Protein AF-A0A836RN38-F1 (afdb_monomer_lite)

pLDDT: mean 86.16, std 10.11, range [50.53, 97.38]

Secondary structure (DSSP, 8-state):
--GGGGGTPPPPPPB--GGGT-SSPPTTPPP--BS-----GGG-S-EEETTEEE-GGGHHHHHHHHH---HHHHHHHHHHHHHH-

Structure (mmCIF, N/CA/C/O backbone):
data_AF-A0A836RN38-F1
#
_entry.id   AF-A0A836RN38-F1
#
loop_
_atom_site.group_PDB
_atom_site.id
_atom_site.type_symbol
_atom_site.label_atom_id
_atom_site.label_alt_id
_atom_site.label_comp_id
_atom_site.label_asym_id
_atom_site.label_entity_id
_atom_site.label_seq_id
_atom_site.pdbx_PDB_ins_code
_atom_site.Cartn_x
_atom_site.Cartn_y
_atom_site.Cartn_z
_atom_site.occupancy
_atom_site.B_iso_or_equiv
_atom_site.auth_seq_id
_atom_site.auth_comp_id
_atom_site.auth_asym_id
_atom_site.auth_atom_id
_atom_site.pdbx_PDB_model_num
ATOM 1 N N . PHE A 1 1 ? 11.230 1.966 -4.478 1.00 84.06 1 PHE A N 1
ATOM 2 C CA . PHE A 1 1 ? 10.963 0.515 -4.416 1.00 84.06 1 PHE A CA 1
ATOM 3 C C . PHE A 1 1 ? 11.564 -0.052 -3.131 1.00 84.06 1 PHE A C 1
ATOM 5 O O . PHE A 1 1 ? 12.633 0.414 -2.757 1.00 84.06 1 PHE A O 1
ATOM 12 N N . SER A 1 2 ? 10.918 -1.025 -2.475 1.00 84.31 2 SER A N 1
ATOM 13 C CA . SER A 1 2 ? 11.466 -1.697 -1.280 1.00 84.31 2 SER A CA 1
ATOM 14 C C . SER A 1 2 ? 12.261 -2.950 -1.681 1.00 84.31 2 SER A C 1
ATOM 16 O O . SER A 1 2 ? 11.711 -3.777 -2.406 1.00 84.31 2 SER A O 1
ATOM 18 N N . PRO A 1 3 ? 13.524 -3.123 -1.250 1.00 80.75 3 PRO A N 1
ATOM 19 C CA . PRO A 1 3 ? 14.313 -4.314 -1.580 1.00 80.75 3 PRO A CA 1
ATOM 20 C C . PRO A 1 3 ? 13.782 -5.585 -0.897 1.00 80.75 3 PRO A C 1
ATOM 22 O O . PRO A 1 3 ? 13.960 -6.685 -1.416 1.00 80.75 3 PRO A O 1
ATOM 25 N N . TYR A 1 4 ? 13.080 -5.446 0.229 1.00 82.50 4 TYR A N 1
ATOM 26 C CA . TYR A 1 4 ? 12.574 -6.561 1.037 1.00 82.50 4 TYR A CA 1
ATOM 27 C C . TYR A 1 4 ? 11.464 -7.356 0.341 1.00 82.50 4 TYR A C 1
ATOM 29 O O . TYR A 1 4 ? 11.321 -8.562 0.549 1.00 82.50 4 TYR A O 1
ATOM 37 N N . THR A 1 5 ? 10.704 -6.711 -0.544 1.00 82.69 5 THR A N 1
ATOM 38 C CA . THR A 1 5 ? 9.614 -7.379 -1.268 1.00 82.69 5 THR A CA 1
ATOM 39 C C . THR A 1 5 ? 10.133 -8.387 -2.293 1.00 82.69 5 THR A C 1
ATOM 41 O O . THR A 1 5 ? 9.448 -9.361 -2.596 1.00 82.69 5 THR A O 1
ATOM 44 N N . VAL A 1 6 ? 11.370 -8.219 -2.777 1.00 79.31 6 VAL A N 1
ATOM 45 C CA . VAL A 1 6 ? 12.022 -9.149 -3.713 1.00 79.31 6 VAL A CA 1
ATOM 46 C C . VAL A 1 6 ? 12.266 -10.520 -3.085 1.00 79.31 6 VAL A C 1
ATOM 48 O O . VAL A 1 6 ? 12.191 -11.535 -3.773 1.00 79.31 6 VAL A O 1
ATOM 51 N N . VAL A 1 7 ? 12.527 -10.560 -1.777 1.00 78.94 7 VAL A N 1
ATOM 52 C CA . VAL A 1 7 ? 12.725 -11.804 -1.016 1.00 78.94 7 VAL A CA 1
ATOM 53 C C . VAL A 1 7 ? 11.420 -12.329 -0.404 1.00 78.94 7 VAL A C 1
ATOM 55 O O . VAL A 1 7 ? 11.444 -13.203 0.457 1.00 78.94 7 VAL A O 1
ATOM 58 N N . GLY A 1 8 ? 10.271 -11.810 -0.856 1.00 75.12 8 GLY A N 1
ATOM 59 C CA . GLY A 1 8 ? 8.945 -12.272 -0.449 1.00 75.12 8 GLY A CA 1
ATOM 60 C C . GLY A 1 8 ? 8.489 -11.772 0.921 1.00 75.12 8 GLY A C 1
ATOM 61 O O . GLY A 1 8 ? 7.520 -12.306 1.458 1.00 75.12 8 GLY A O 1
ATOM 62 N N . GLN A 1 9 ? 9.154 -10.767 1.502 1.00 79.56 9 GLN A N 1
ATOM 63 C CA . GLN A 1 9 ? 8.683 -10.194 2.757 1.00 79.56 9 GLN A CA 1
ATOM 64 C C . GLN A 1 9 ? 7.469 -9.284 2.520 1.00 79.56 9 GLN A C 1
ATOM 66 O O . GLN A 1 9 ? 7.533 -8.395 1.663 1.00 79.56 9 GLN A O 1
ATOM 71 N N . PRO A 1 10 ? 6.378 -9.467 3.284 1.00 82.06 10 PRO A N 1
ATOM 72 C CA . PRO A 1 10 ? 5.230 -8.580 3.210 1.00 82.06 10 PRO A CA 1
ATOM 73 C C . PRO A 1 10 ? 5.570 -7.194 3.774 1.00 82.06 10 PRO A C 1
ATOM 75 O O . PRO A 1 10 ? 6.445 -7.039 4.634 1.00 82.06 10 PRO A O 1
ATOM 78 N N . VAL A 1 11 ? 4.855 -6.188 3.273 1.00 87.31 11 VAL A N 1
ATOM 79 C CA . VAL A 1 11 ? 4.839 -4.834 3.835 1.00 87.31 11 VAL A CA 1
ATOM 80 C C . VAL A 1 11 ? 3.711 -4.786 4.859 1.00 87.31 11 VAL A C 1
ATOM 82 O O . VAL A 1 11 ? 2.578 -5.142 4.536 1.00 87.31 11 VAL A O 1
ATOM 85 N N . GLU A 1 12 ? 4.022 -4.390 6.090 1.00 90.62 12 GLU A N 1
ATOM 86 C CA . GLU A 1 12 ? 3.003 -4.203 7.120 1.00 90.62 12 GLU A CA 1
ATOM 87 C C . GLU A 1 12 ? 2.194 -2.938 6.828 1.00 90.62 12 GLU A C 1
ATOM 89 O O . GLU A 1 12 ? 2.749 -1.899 6.470 1.00 90.62 12 GLU A O 1
ATOM 94 N N . ILE A 1 13 ? 0.870 -3.041 6.954 1.00 93.50 13 ILE A N 1
ATOM 95 C CA . ILE A 1 13 ? -0.027 -1.897 6.796 1.00 93.50 13 ILE A CA 1
ATOM 96 C C . ILE A 1 13 ? -0.152 -1.216 8.155 1.00 93.50 13 ILE A C 1
ATOM 98 O O . ILE A 1 13 ? -0.656 -1.813 9.105 1.00 93.50 13 ILE A O 1
ATOM 102 N N . GLU A 1 14 ? 0.293 0.034 8.224 1.00 95.44 14 GLU A N 1
ATOM 103 C CA . GLU A 1 14 ? 0.154 0.891 9.399 1.00 95.44 14 GLU A CA 1
ATOM 104 C C . GLU A 1 14 ? -1.327 1.069 9.777 1.00 95.44 14 GLU A C 1
ATOM 106 O O . GLU A 1 14 ? -2.155 1.407 8.931 1.00 95.44 14 GLU A O 1
ATOM 111 N N . GLU A 1 15 ? -1.658 0.868 11.054 1.00 97.38 15 GLU A N 1
ATOM 112 C CA . GLU A 1 15 ? -2.953 1.236 11.637 1.00 97.38 15 GLU A CA 1
ATOM 113 C C . GLU A 1 15 ? -2.789 2.562 12.385 1.00 97.38 15 GLU A C 1
ATOM 115 O O . GLU A 1 15 ? -2.059 2.648 13.375 1.00 97.38 15 GLU A O 1
ATOM 120 N N . ARG A 1 16 ? -3.471 3.598 11.903 1.00 97.12 16 ARG A N 1
ATOM 121 C CA . ARG A 1 16 ? -3.446 4.948 12.471 1.00 97.12 16 ARG A CA 1
ATOM 122 C C . ARG A 1 16 ? -4.434 5.099 13.632 1.00 97.12 16 ARG A C 1
ATOM 124 O O . ARG A 1 16 ? -5.288 4.229 13.831 1.00 97.12 16 ARG A O 1
ATOM 131 N N . PRO A 1 17 ? -4.353 6.199 14.407 1.00 96.81 17 PRO A N 1
ATOM 132 C CA . PRO A 1 17 ? -5.278 6.439 15.508 1.00 96.81 17 PRO A CA 1
ATOM 133 C C . PRO A 1 17 ? -6.746 6.378 15.039 1.00 96.81 17 PRO A C 1
ATOM 135 O O . PRO A 1 17 ? -7.094 7.005 14.031 1.00 96.81 17 PRO A O 1
ATOM 138 N N . PRO A 1 18 ? -7.623 5.609 15.713 1.00 96.19 18 PRO A N 1
ATOM 139 C CA . PRO A 1 18 ? -9.031 5.479 15.330 1.00 96.19 18 PRO A CA 1
ATOM 140 C C . PRO A 1 18 ? -9.815 6.793 15.452 1.00 96.19 18 PRO A C 1
ATOM 142 O O . PRO A 1 18 ? -10.842 6.956 14.791 1.00 96.19 18 PRO A O 1
ATOM 145 N N . GLU A 1 19 ? -9.327 7.743 16.249 1.00 95.56 19 GLU A N 1
ATOM 146 C CA . GLU A 1 19 ? -9.931 9.060 16.453 1.00 95.56 19 GLU A CA 1
ATOM 147 C C . GLU A 1 19 ? -9.906 9.918 15.178 1.00 95.56 19 GLU A C 1
ATOM 149 O O . GLU A 1 19 ? -10.760 10.787 15.018 1.00 95.56 19 GLU A O 1
ATOM 154 N N . GLU A 1 20 ? -8.991 9.640 14.237 1.00 96.25 20 GLU A N 1
ATOM 155 C CA 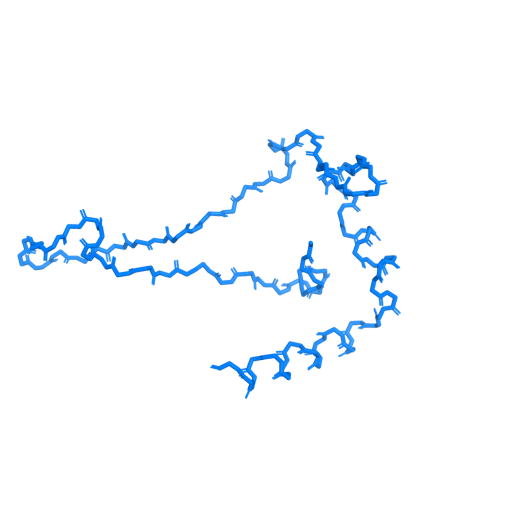. GLU A 1 20 ? -8.994 10.264 12.902 1.00 96.25 20 GLU A CA 1
ATOM 156 C C . GLU A 1 20 ? -10.233 9.871 12.081 1.00 96.25 20 GLU A C 1
ATOM 158 O O . GLU A 1 20 ? -10.658 10.621 11.202 1.00 96.25 20 GLU A O 1
ATOM 163 N N . VAL A 1 21 ? -10.818 8.701 12.368 1.00 97.00 21 VAL A N 1
ATOM 164 C CA . VAL A 1 21 ? -12.060 8.225 11.746 1.00 97.00 21 VAL A CA 1
ATOM 165 C C . VAL A 1 21 ? -13.267 8.703 12.550 1.00 97.00 21 VAL A C 1
ATOM 167 O O . VAL A 1 21 ? -14.218 9.238 11.978 1.00 97.00 21 VAL A O 1
ATOM 170 N N . LEU A 1 22 ? -13.255 8.481 13.870 1.00 96.69 22 LEU A N 1
ATOM 171 C CA . LEU A 1 22 ? -14.332 8.881 14.774 1.00 96.69 22 LEU A CA 1
ATOM 172 C C . LEU A 1 22 ? -13.829 8.989 16.221 1.00 96.69 22 LEU A C 1
ATOM 174 O O . LEU A 1 22 ? -13.503 7.985 16.846 1.00 96.69 22 LEU A O 1
ATOM 178 N N . GLU A 1 23 ? -13.851 10.201 16.776 1.00 95.25 23 GLU A N 1
ATOM 179 C CA . GLU A 1 23 ? -13.331 10.511 18.119 1.00 95.25 23 GLU A CA 1
ATOM 180 C C . GLU A 1 23 ? -14.087 9.811 19.266 1.00 95.25 23 GLU A C 1
ATOM 182 O O . GLU A 1 23 ? -13.486 9.407 20.254 1.00 95.25 23 GLU A O 1
ATOM 187 N N . ASN A 1 24 ? -15.408 9.635 19.147 1.00 93.56 24 ASN A N 1
ATOM 188 C CA . ASN A 1 24 ? -16.252 9.078 20.212 1.00 93.56 24 ASN A CA 1
ATOM 189 C C . ASN A 1 24 ? -17.127 7.924 19.685 1.00 93.56 24 ASN A C 1
ATOM 191 O O . ASN A 1 24 ? -18.322 8.125 19.433 1.00 93.56 24 ASN A O 1
ATOM 195 N N . PRO A 1 25 ? -16.565 6.718 19.473 1.00 93.00 25 PRO A N 1
ATOM 196 C CA . PRO A 1 25 ? -17.338 5.581 18.993 1.00 93.00 25 PRO A CA 1
ATOM 197 C C . PRO A 1 25 ? -18.378 5.109 20.020 1.00 93.00 25 PRO A C 1
ATOM 199 O O . PRO A 1 25 ? -18.118 5.126 21.226 1.00 93.00 25 PRO A O 1
ATOM 202 N N . PRO A 1 26 ? -19.542 4.608 19.563 1.00 94.12 26 PRO A N 1
ATOM 203 C CA . PRO A 1 26 ? -20.465 3.880 20.423 1.00 94.12 26 PRO A CA 1
ATOM 204 C C . PRO A 1 26 ? -19.771 2.724 21.168 1.00 94.12 26 PRO A C 1
ATOM 206 O O . PRO A 1 26 ? -18.890 2.067 20.598 1.00 94.12 26 PRO A O 1
ATOM 209 N N . PRO A 1 27 ? -20.184 2.413 22.412 1.00 94.31 27 PRO A N 1
ATOM 210 C CA . PRO A 1 27 ? -19.618 1.302 23.169 1.00 94.31 27 PRO A CA 1
ATOM 211 C C . PRO A 1 27 ? -19.687 -0.022 22.398 1.00 94.31 27 PRO A C 1
ATOM 213 O O . PRO A 1 27 ? -20.716 -0.364 21.819 1.00 94.31 27 PRO A O 1
ATOM 216 N N . GLY A 1 28 ? -18.593 -0.786 22.424 1.00 94.62 28 GLY A N 1
ATOM 217 C CA . GLY A 1 28 ? -18.507 -2.102 21.782 1.00 94.62 28 GLY A CA 1
ATOM 218 C C . GLY A 1 28 ? -18.098 -2.089 20.305 1.00 94.62 28 GLY A C 1
ATOM 219 O O . GLY A 1 28 ? -17.995 -3.161 19.711 1.00 94.62 28 GLY A O 1
ATOM 220 N N . ILE A 1 29 ? -17.826 -0.922 19.710 1.00 94.75 29 ILE A N 1
ATOM 221 C CA . ILE A 1 29 ? -17.320 -0.818 18.335 1.00 94.75 29 ILE A CA 1
ATOM 222 C C . ILE A 1 29 ? -15.791 -0.727 18.334 1.00 94.75 29 ILE A C 1
ATOM 224 O O . ILE A 1 29 ? -15.207 0.113 19.014 1.00 94.75 29 ILE A O 1
ATOM 228 N N . LYS A 1 30 ? -15.141 -1.572 17.524 1.00 94.00 30 LYS A N 1
ATOM 229 C CA . LYS A 1 30 ? -13.711 -1.464 17.210 1.00 94.00 30 LYS A CA 1
ATOM 230 C C . LYS A 1 30 ? -13.545 -0.777 15.857 1.00 94.00 30 LYS A C 1
ATOM 232 O O . LYS A 1 30 ? -13.999 -1.304 14.844 1.00 94.00 30 LYS A O 1
ATOM 237 N N . ILE A 1 31 ? -12.874 0.367 15.848 1.00 96.00 31 ILE A N 1
ATOM 238 C CA . ILE A 1 31 ? -12.512 1.085 14.624 1.00 96.00 31 ILE A CA 1
ATOM 239 C C . ILE A 1 31 ? -11.172 0.546 14.116 1.00 96.00 31 ILE A C 1
ATOM 241 O O . ILE A 1 31 ? -10.257 0.306 14.903 1.00 96.00 31 ILE A O 1
ATOM 245 N N . ARG A 1 32 ? -11.076 0.341 12.801 1.00 96.69 32 ARG A N 1
ATOM 246 C CA . ARG A 1 32 ? -9.809 0.151 12.087 1.00 96.69 32 ARG A CA 1
ATOM 247 C C . ARG A 1 32 ? -9.525 1.396 11.262 1.00 96.69 32 ARG A C 1
ATOM 249 O O . ARG A 1 32 ? -10.466 1.969 10.713 1.00 96.69 32 ARG A O 1
ATOM 256 N N . ASN A 1 33 ? -8.260 1.767 11.157 1.00 97.38 33 ASN A N 1
ATOM 257 C CA . ASN A 1 33 ? -7.816 2.899 10.355 1.00 97.38 33 ASN A CA 1
ATOM 258 C C . ASN A 1 33 ? -6.511 2.530 9.625 1.00 97.38 33 ASN A C 1
ATOM 260 O O . ASN A 1 33 ? -5.447 3.054 9.959 1.00 97.38 33 ASN A O 1
ATOM 264 N N . PRO A 1 34 ? -6.556 1.583 8.666 1.00 97.25 34 PRO A N 1
ATOM 265 C CA . PRO A 1 34 ? -5.382 1.242 7.878 1.00 97.25 34 PRO A CA 1
ATOM 266 C C . PRO A 1 34 ? -4.987 2.437 7.003 1.00 97.25 34 PRO A C 1
ATOM 268 O O . PRO A 1 34 ? -5.794 2.929 6.216 1.00 97.25 34 PRO A O 1
ATOM 271 N N . ALA A 1 35 ? -3.742 2.891 7.119 1.00 97.25 35 ALA A N 1
ATOM 272 C CA . ALA A 1 35 ? -3.241 4.058 6.395 1.00 97.25 35 ALA A CA 1
ATOM 273 C C . ALA A 1 35 ? -2.982 3.792 4.903 1.00 97.25 35 ALA A C 1
ATOM 275 O O . ALA A 1 35 ? -2.926 4.725 4.103 1.00 97.25 35 ALA A O 1
ATOM 276 N N . PHE A 1 36 ? -2.797 2.521 4.537 1.00 95.88 36 PHE A N 1
ATOM 277 C CA . PHE A 1 36 ? -2.412 2.087 3.198 1.00 95.88 36 PHE A CA 1
ATOM 278 C C . PHE A 1 36 ? -3.214 0.860 2.757 1.00 95.88 36 PHE A C 1
ATOM 280 O O . PHE A 1 36 ? -3.766 0.123 3.576 1.00 95.88 36 PHE A O 1
ATOM 287 N N . ASP A 1 37 ? -3.211 0.608 1.450 1.00 95.00 37 ASP A N 1
ATOM 288 C CA . ASP A 1 37 ? -3.689 -0.628 0.843 1.00 95.00 37 ASP A CA 1
ATOM 289 C C . ASP A 1 37 ? -2.631 -1.228 -0.099 1.00 95.00 37 ASP A C 1
ATOM 291 O O . ASP A 1 37 ? -1.552 -0.668 -0.314 1.00 95.00 37 ASP A O 1
ATOM 295 N N . ALA A 1 38 ? -2.927 -2.413 -0.631 1.00 91.88 38 ALA A N 1
ATOM 296 C CA . ALA A 1 38 ? -2.116 -3.046 -1.658 1.00 91.88 38 ALA A CA 1
ATOM 297 C C . ALA A 1 38 ? -2.872 -3.017 -2.989 1.00 91.88 38 ALA A C 1
ATOM 299 O O . ALA A 1 38 ? -3.920 -3.648 -3.123 1.00 91.88 38 ALA A O 1
ATOM 300 N N . THR A 1 39 ? -2.306 -2.336 -3.987 1.00 92.06 39 THR A N 1
ATOM 301 C CA . THR A 1 39 ? -2.817 -2.337 -5.364 1.00 92.06 39 THR A CA 1
ATOM 302 C C . THR A 1 39 ? -2.096 -3.407 -6.198 1.00 92.06 39 THR A C 1
ATOM 304 O O . THR A 1 39 ? -0.877 -3.311 -6.375 1.00 92.06 39 THR A O 1
ATOM 307 N N . PRO A 1 40 ? -2.806 -4.428 -6.722 1.00 90.81 40 PRO A N 1
ATOM 308 C CA . PRO A 1 40 ? -2.222 -5.435 -7.606 1.00 90.81 40 PRO A CA 1
ATOM 309 C C . PRO A 1 40 ? -1.585 -4.841 -8.877 1.00 90.81 40 PRO A C 1
ATOM 311 O O . PRO A 1 40 ? -2.103 -3.870 -9.435 1.00 90.81 40 PRO A O 1
ATOM 314 N N . PRO A 1 41 ? -0.479 -5.424 -9.380 1.00 90.19 41 PRO A N 1
ATOM 315 C CA . PRO A 1 41 ? 0.254 -4.889 -10.528 1.00 90.19 41 PRO A CA 1
ATOM 316 C C . PRO A 1 41 ? -0.545 -4.899 -11.838 1.00 90.19 41 PRO A C 1
ATOM 318 O O . PRO A 1 41 ? -0.229 -4.125 -12.737 1.00 90.19 41 PRO A O 1
ATOM 321 N N . GLU A 1 42 ? -1.560 -5.754 -11.973 1.00 93.38 42 GLU A N 1
ATOM 322 C CA . GLU A 1 42 ? -2.471 -5.789 -13.124 1.00 93.38 42 GLU A CA 1
ATOM 323 C C . GLU A 1 42 ? -3.354 -4.541 -13.259 1.00 93.38 42 GLU A C 1
ATOM 325 O O . GLU A 1 42 ? -3.903 -4.314 -14.335 1.00 93.38 42 GLU A O 1
ATOM 330 N N . TYR A 1 43 ? -3.467 -3.727 -12.205 1.00 95.88 43 TYR A N 1
ATOM 331 C CA . TYR A 1 43 ? -4.193 -2.454 -12.226 1.00 95.88 43 TYR A CA 1
ATOM 332 C C . TYR A 1 43 ? -3.284 -1.242 -12.451 1.00 95.88 43 TYR A C 1
ATOM 334 O O . TYR A 1 43 ? -3.746 -0.106 -12.370 1.00 95.88 43 TYR A O 1
ATOM 342 N N . ILE A 1 44 ? -1.994 -1.464 -12.714 1.00 95.31 44 ILE A N 1
ATOM 343 C CA . ILE A 1 44 ? -1.007 -0.404 -12.912 1.00 95.31 44 ILE A CA 1
ATOM 344 C C . ILE A 1 44 ? -0.512 -0.470 -14.361 1.00 95.31 44 ILE A C 1
ATOM 346 O O . ILE A 1 44 ? -0.041 -1.510 -14.816 1.00 95.31 44 ILE A O 1
ATOM 350 N N . ASP A 1 45 ? -0.574 0.647 -15.088 1.00 95.44 45 ASP A N 1
ATOM 351 C CA . ASP A 1 45 ? -0.044 0.721 -16.457 1.00 95.44 45 ASP A CA 1
ATOM 352 C C . ASP A 1 45 ? 1.477 0.921 -16.468 1.00 95.44 45 ASP A C 1
ATOM 354 O O . ASP A 1 45 ? 2.215 0.254 -17.1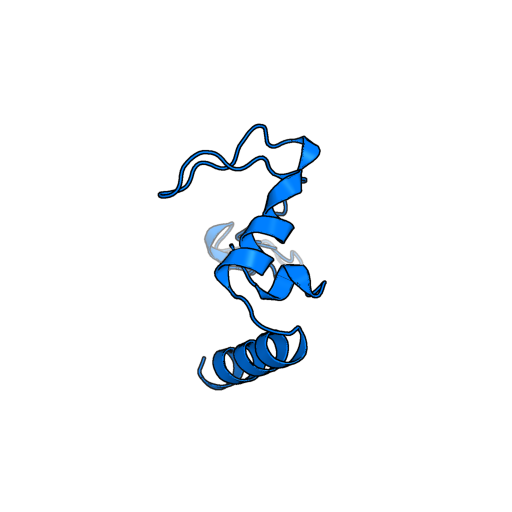98 1.00 95.44 45 ASP A O 1
ATOM 358 N N . MET A 1 46 ? 1.967 1.857 -15.650 1.00 95.62 46 MET A N 1
ATOM 359 C CA . MET A 1 46 ? 3.377 2.236 -15.617 1.00 95.62 46 MET A CA 1
ATOM 360 C C . MET A 1 46 ? 3.802 2.833 -14.277 1.00 95.62 46 MET A C 1
ATOM 362 O O . MET A 1 46 ? 3.027 3.512 -13.608 1.00 95.62 46 MET A O 1
ATOM 366 N N . ILE A 1 47 ? 5.071 2.626 -13.922 1.00 94.81 47 ILE A N 1
ATOM 367 C CA . ILE A 1 47 ? 5.736 3.271 -12.788 1.00 94.81 47 ILE A CA 1
ATOM 368 C C . ILE A 1 47 ? 6.708 4.307 -13.356 1.00 94.81 47 ILE A C 1
ATOM 370 O O . ILE A 1 47 ? 7.666 3.953 -14.044 1.00 94.81 47 ILE A O 1
ATOM 374 N N . VAL A 1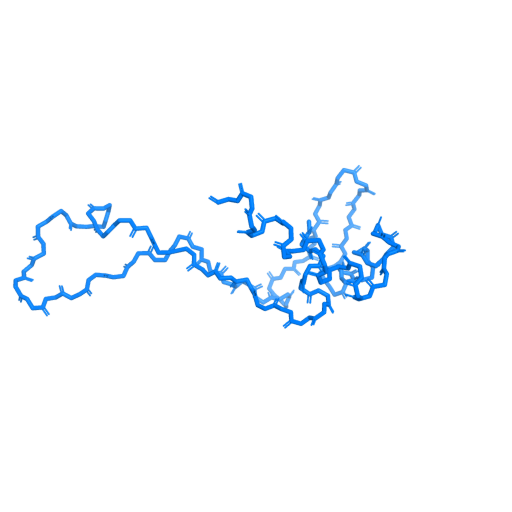 48 ? 6.466 5.589 -13.088 1.00 95.44 48 VAL A N 1
ATOM 375 C CA . VAL A 1 48 ? 7.334 6.684 -13.546 1.00 95.44 48 VAL A CA 1
ATOM 376 C C . VAL A 1 48 ? 8.371 6.988 -12.471 1.00 95.44 48 VAL A C 1
ATOM 378 O O . VAL A 1 48 ? 8.021 7.253 -11.323 1.00 95.44 48 VAL A O 1
ATOM 381 N N . THR A 1 49 ? 9.648 6.947 -12.844 1.00 92.38 49 THR A N 1
ATOM 382 C CA . THR A 1 49 ? 10.786 7.200 -11.946 1.00 92.38 49 THR A CA 1
ATOM 383 C C . THR A 1 49 ? 11.736 8.232 -12.539 1.00 92.38 49 THR A C 1
ATOM 385 O O . THR A 1 49 ? 11.645 8.573 -13.720 1.00 92.38 49 THR A O 1
ATOM 388 N N . GLU A 1 50 ? 12.711 8.684 -11.750 1.00 92.19 50 GLU A N 1
ATOM 389 C CA . GLU A 1 50 ? 13.785 9.574 -12.203 1.00 92.19 50 GLU A CA 1
ATOM 390 C C . GLU A 1 50 ? 14.674 8.954 -13.297 1.00 92.19 50 GLU A C 1
ATOM 392 O O . GLU A 1 50 ? 15.416 9.661 -13.974 1.00 92.19 50 GLU A O 1
ATOM 397 N N . ARG A 1 51 ? 14.585 7.633 -13.490 1.00 86.19 51 ARG A N 1
ATOM 398 C CA . ARG A 1 51 ? 15.330 6.861 -14.498 1.00 86.19 51 ARG A CA 1
ATOM 399 C C . ARG A 1 51 ? 14.493 6.540 -15.735 1.00 86.19 51 ARG A C 1
ATOM 401 O O . ARG A 1 51 ? 14.978 5.868 -16.642 1.00 86.19 51 ARG A O 1
ATOM 408 N N . GLY A 1 52 ? 13.246 7.007 -15.774 1.00 91.56 52 GLY A N 1
ATOM 409 C CA . GLY A 1 52 ? 12.291 6.746 -16.844 1.00 91.56 52 GLY A CA 1
ATOM 410 C C . GLY A 1 52 ? 11.136 5.844 -16.415 1.00 91.56 52 GLY A C 1
ATOM 411 O O . GLY A 1 52 ? 10.800 5.730 -15.233 1.00 91.56 52 GLY A O 1
ATOM 412 N N . ILE A 1 53 ? 10.495 5.239 -17.414 1.00 94.00 53 ILE A N 1
ATOM 413 C CA . ILE A 1 53 ? 9.278 4.440 -17.256 1.00 94.00 53 ILE A CA 1
ATOM 414 C C . ILE A 1 53 ? 9.635 2.972 -16.997 1.00 94.00 53 ILE A C 1
ATOM 416 O O . ILE A 1 53 ? 10.383 2.367 -17.763 1.00 94.00 53 ILE A O 1
ATOM 420 N N . ILE A 1 54 ? 9.048 2.391 -15.949 1.00 92.75 54 ILE A N 1
ATOM 421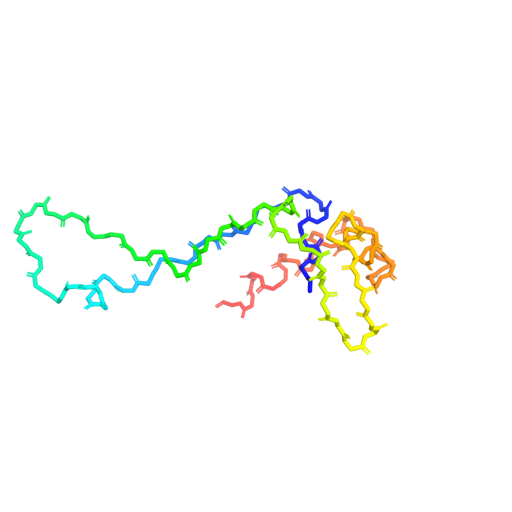 C CA . ILE A 1 54 ? 9.207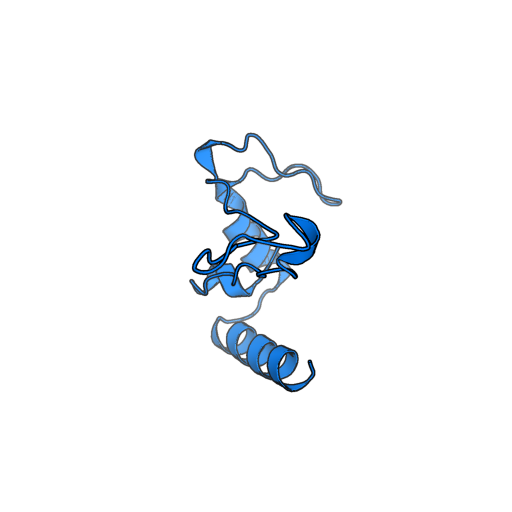 0.986 -15.564 1.00 92.75 54 ILE A CA 1
ATOM 422 C C . ILE A 1 54 ? 7.847 0.276 -15.661 1.00 92.75 54 ILE A C 1
ATOM 424 O O . ILE A 1 54 ? 6.894 0.683 -14.991 1.00 92.75 54 ILE A O 1
ATOM 428 N N . PRO A 1 55 ? 7.731 -0.814 -16.441 1.00 92.00 55 PRO A N 1
ATOM 429 C CA . PRO A 1 55 ? 6.555 -1.677 -16.405 1.00 92.00 55 PRO A CA 1
ATOM 430 C C . PRO A 1 55 ? 6.411 -2.345 -15.025 1.00 92.00 55 PRO A C 1
ATOM 432 O O . PRO A 1 55 ? 7.406 -2.872 -14.519 1.00 92.00 55 PRO A O 1
ATOM 435 N N . PRO A 1 56 ? 5.208 -2.426 -14.424 1.00 91.31 56 PRO A N 1
ATOM 436 C CA . PRO A 1 56 ? 5.035 -2.978 -13.073 1.00 91.31 56 PRO A CA 1
ATOM 437 C C . PRO A 1 56 ? 5.580 -4.398 -12.905 1.00 91.31 56 PRO A C 1
ATOM 439 O O . PRO A 1 56 ? 6.230 -4.705 -11.909 1.00 91.31 56 PRO A O 1
ATOM 442 N N . LYS A 1 57 ? 5.414 -5.251 -13.924 1.00 87.44 57 LYS A N 1
ATOM 443 C CA . LYS A 1 57 ? 5.939 -6.630 -13.929 1.00 87.44 57 LYS A CA 1
ATOM 444 C C . LYS A 1 57 ? 7.472 -6.709 -13.888 1.00 87.44 57 LYS A C 1
ATOM 446 O O . LYS A 1 57 ? 8.012 -7.739 -13.501 1.00 87.44 57 LYS A O 1
ATOM 451 N N . SER A 1 58 ? 8.167 -5.634 -14.255 1.00 88.31 58 SER A N 1
ATOM 452 C CA . SER A 1 58 ? 9.632 -5.552 -14.256 1.00 88.31 58 SER A CA 1
ATOM 453 C C . SER A 1 58 ? 10.203 -4.894 -12.996 1.00 88.31 58 SER A C 1
ATOM 455 O O . SER A 1 58 ? 11.422 -4.842 -12.847 1.00 88.31 58 SER A O 1
ATOM 457 N N . ALA A 1 59 ? 9.359 -4.428 -12.068 1.00 86.50 59 ALA A N 1
ATOM 458 C CA . ALA A 1 59 ? 9.780 -3.759 -10.834 1.00 86.50 59 ALA A CA 1
ATOM 459 C C . ALA A 1 59 ? 10.805 -4.572 -10.024 1.00 86.50 59 ALA A C 1
ATOM 461 O O . ALA A 1 59 ? 11.797 -4.023 -9.547 1.00 86.50 59 ALA A O 1
ATOM 462 N N . ALA A 1 60 ? 10.600 -5.889 -9.913 1.00 82.81 60 ALA A N 1
ATOM 463 C CA . ALA A 1 60 ? 11.522 -6.775 -9.208 1.00 82.81 60 ALA A CA 1
ATOM 464 C C . ALA A 1 60 ? 12.910 -6.814 -9.869 1.00 82.81 60 ALA A C 1
ATOM 466 O O . ALA A 1 60 ? 13.917 -6.758 -9.174 1.00 82.81 60 ALA A O 1
ATOM 467 N N . LEU A 1 61 ? 12.984 -6.861 -11.203 1.00 83.12 61 LEU A N 1
ATOM 468 C CA . LEU A 1 61 ? 14.260 -6.861 -11.930 1.00 83.12 61 LEU A CA 1
ATOM 469 C C . LEU A 1 61 ? 15.018 -5.546 -11.739 1.00 83.12 61 LEU A C 1
ATOM 471 O O . LEU A 1 61 ? 16.225 -5.566 -11.513 1.00 83.12 61 LEU A O 1
ATOM 475 N N . VAL A 1 62 ? 14.304 -4.417 -11.765 1.00 83.94 62 VAL A N 1
ATOM 476 C CA . VAL A 1 62 ? 14.904 -3.104 -11.493 1.00 83.94 62 VAL A CA 1
ATOM 477 C C . VAL A 1 62 ? 15.453 -3.051 -10.068 1.00 83.94 62 VAL A C 1
ATOM 479 O O . VAL A 1 62 ? 16.577 -2.606 -9.859 1.00 83.94 62 VAL A O 1
ATOM 482 N N . LEU A 1 63 ? 14.706 -3.562 -9.087 1.00 81.31 63 LEU A N 1
ATOM 483 C CA . LEU A 1 63 ? 15.182 -3.704 -7.710 1.00 81.31 63 LEU A CA 1
ATOM 484 C C . LEU A 1 63 ? 16.477 -4.529 -7.626 1.00 81.31 63 LEU A C 1
ATOM 486 O O . LEU A 1 63 ? 17.449 -4.079 -7.019 1.00 81.31 63 LEU A O 1
ATOM 490 N N . TRP A 1 64 ? 16.527 -5.696 -8.270 1.00 77.44 64 TRP A N 1
ATOM 491 C CA . TRP A 1 64 ? 17.735 -6.527 -8.321 1.00 77.44 64 TRP A CA 1
ATOM 492 C C . TRP A 1 64 ? 18.940 -5.780 -8.908 1.00 77.44 64 TRP A C 1
ATOM 494 O O . TRP A 1 64 ? 20.032 -5.820 -8.336 1.00 77.44 64 TRP A O 1
ATOM 504 N N . GLU A 1 65 ? 18.746 -5.074 -10.024 1.00 81.44 65 GLU A N 1
ATOM 505 C CA . GLU A 1 65 ? 19.803 -4.299 -10.677 1.00 81.44 65 GLU A CA 1
ATOM 506 C C . GLU A 1 65 ? 20.294 -3.138 -9.802 1.00 81.44 65 GLU A C 1
ATOM 508 O O . GLU A 1 65 ? 21.499 -2.894 -9.722 1.00 81.44 65 GLU A O 1
ATOM 513 N N . MET A 1 66 ? 19.373 -2.434 -9.138 1.00 76.38 66 MET A N 1
ATOM 514 C CA . MET A 1 66 ? 19.682 -1.278 -8.297 1.00 76.38 66 MET A CA 1
ATOM 515 C C . MET A 1 66 ? 20.476 -1.656 -7.056 1.00 76.38 66 MET A C 1
ATOM 517 O O . MET A 1 66 ? 21.431 -0.965 -6.706 1.00 76.38 66 MET A O 1
ATOM 521 N N . PHE A 1 67 ? 20.066 -2.725 -6.376 1.00 74.56 67 PHE A N 1
ATOM 522 C CA . PHE A 1 67 ? 20.659 -3.075 -5.095 1.00 74.56 67 PHE A CA 1
ATOM 523 C C . PHE A 1 67 ? 21.904 -3.947 -5.249 1.00 74.56 67 PHE A C 1
ATOM 525 O O . PHE A 1 67 ? 22.765 -3.862 -4.380 1.00 74.56 67 PHE A O 1
ATOM 532 N N . ARG A 1 68 ? 22.034 -4.744 -6.328 1.00 71.12 68 ARG A N 1
ATOM 533 C CA . ARG A 1 68 ? 23.149 -5.695 -6.568 1.00 71.12 68 ARG A CA 1
ATOM 534 C C . ARG A 1 68 ? 23.557 -6.511 -5.333 1.00 71.12 68 ARG A C 1
ATOM 536 O O . ARG A 1 68 ? 24.703 -6.933 -5.214 1.00 71.12 68 ARG A O 1
ATOM 543 N N . ARG A 1 69 ? 22.625 -6.709 -4.407 1.00 69.62 69 ARG A N 1
ATOM 544 C CA . ARG A 1 69 ? 22.836 -7.370 -3.124 1.00 69.62 69 ARG A CA 1
ATOM 545 C C . ARG A 1 69 ? 22.215 -8.749 -3.177 1.00 69.62 69 ARG A C 1
ATOM 547 O O . ARG A 1 69 ? 21.160 -8.953 -3.780 1.00 69.62 69 ARG A O 1
ATOM 554 N N . SER A 1 70 ? 22.883 -9.695 -2.544 1.00 71.38 70 SER A N 1
ATOM 555 C CA . SER A 1 70 ? 22.341 -11.019 -2.295 1.00 71.38 70 SER A CA 1
ATOM 556 C C . SER A 1 70 ? 21.129 -10.939 -1.350 1.00 71.38 70 SER A C 1
ATOM 558 O O . SER A 1 70 ? 21.038 -10.024 -0.527 1.00 71.38 70 SER A O 1
ATOM 560 N N . PRO A 1 71 ? 20.209 -11.919 -1.400 1.00 69.25 71 PRO A N 1
ATOM 561 C CA . PRO A 1 71 ? 19.100 -12.018 -0.449 1.00 69.25 71 PRO A CA 1
ATOM 562 C C . PRO A 1 71 ? 19.514 -11.942 1.030 1.00 69.25 71 PRO A C 1
ATOM 564 O O . PRO A 1 71 ? 18.780 -11.382 1.839 1.00 69.25 71 PRO A O 1
ATOM 567 N N . ALA A 1 72 ? 20.692 -12.470 1.383 1.00 72.06 72 ALA A N 1
ATOM 568 C CA . ALA A 1 72 ? 21.216 -12.437 2.748 1.00 72.06 72 ALA A CA 1
ATOM 569 C C . ALA A 1 72 ? 21.550 -11.007 3.204 1.00 72.06 72 ALA A C 1
ATOM 571 O O . ALA A 1 72 ? 21.182 -10.607 4.306 1.00 72.06 72 ALA A O 1
ATOM 572 N N . GLU A 1 73 ? 22.178 -10.216 2.332 1.00 77.00 73 GLU A N 1
ATOM 573 C CA . GLU A 1 73 ? 22.504 -8.812 2.610 1.00 77.00 73 GLU A CA 1
ATOM 574 C C . GLU A 1 73 ? 21.242 -7.949 2.719 1.00 77.00 73 GLU A C 1
ATOM 576 O O . GLU A 1 73 ? 21.188 -7.037 3.539 1.00 77.00 73 GLU A O 1
ATOM 581 N N . VAL A 1 74 ? 20.210 -8.249 1.920 1.00 74.06 74 VAL A N 1
ATOM 582 C CA . VAL A 1 74 ? 18.901 -7.582 2.018 1.00 74.06 74 VAL A CA 1
ATOM 583 C C . VAL A 1 74 ? 18.212 -7.915 3.342 1.00 74.06 74 VAL A C 1
ATOM 585 O O . VAL A 1 74 ? 17.643 -7.029 3.967 1.00 74.06 74 VAL A O 1
ATOM 588 N N . HIS A 1 75 ? 18.283 -9.160 3.813 1.00 71.12 75 HIS A N 1
ATOM 589 C CA . HIS A 1 75 ? 17.694 -9.525 5.102 1.00 71.12 75 HIS A CA 1
ATOM 590 C C . HIS A 1 75 ? 18.390 -8.831 6.282 1.00 71.12 75 HIS A C 1
ATOM 592 O O . HIS A 1 75 ? 17.717 -8.318 7.172 1.00 71.12 75 HIS A O 1
ATOM 598 N N . GLN A 1 76 ? 19.725 -8.771 6.268 1.00 73.56 76 GLN A N 1
ATOM 599 C CA . GLN A 1 76 ? 20.499 -8.136 7.335 1.00 73.56 76 GLN A CA 1
ATOM 600 C C . GLN A 1 76 ? 20.244 -6.624 7.433 1.00 73.56 76 GLN A C 1
ATOM 602 O O . GLN A 1 76 ? 20.088 -6.115 8.539 1.00 73.56 76 GLN A O 1
ATOM 607 N N . LEU A 1 77 ? 20.119 -5.931 6.293 1.00 73.25 77 LEU A N 1
ATOM 608 C CA . LEU A 1 77 ? 19.753 -4.509 6.247 1.00 73.25 77 LEU A CA 1
ATOM 609 C C . LEU A 1 77 ? 18.450 -4.213 6.999 1.00 73.25 77 LEU A C 1
ATOM 611 O O . LEU A 1 77 ? 18.391 -3.253 7.759 1.00 73.25 77 LEU A O 1
ATOM 615 N N . ARG A 1 78 ? 17.424 -5.057 6.825 1.00 74.56 78 ARG A N 1
ATOM 616 C CA . ARG A 1 78 ? 16.140 -4.859 7.507 1.00 74.56 78 ARG A CA 1
ATOM 617 C C . ARG A 1 78 ? 16.267 -4.990 9.015 1.00 74.56 78 ARG A C 1
ATOM 619 O O . ARG A 1 78 ? 15.695 -4.195 9.741 1.00 74.56 78 ARG A O 1
ATOM 626 N N . VAL A 1 79 ? 17.010 -5.995 9.481 1.00 73.12 79 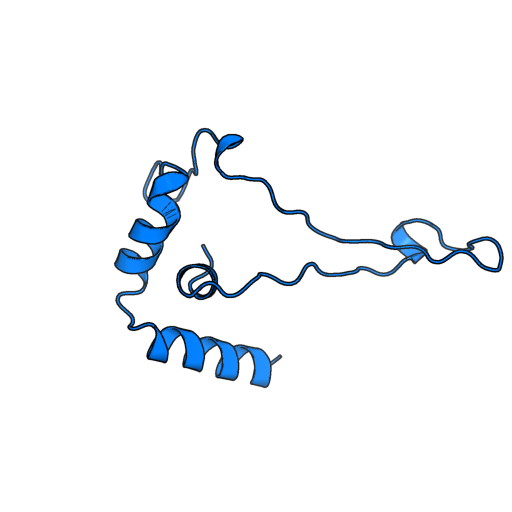VAL A N 1
ATOM 627 C CA . VAL A 1 79 ? 17.216 -6.221 10.919 1.00 73.12 79 VAL A CA 1
ATOM 628 C C . VAL A 1 79 ? 17.908 -5.016 11.557 1.00 73.12 79 VAL A C 1
ATOM 630 O O . VAL A 1 79 ? 17.548 -4.618 12.660 1.00 73.12 79 VAL A O 1
ATOM 633 N N . GLU A 1 80 ? 18.870 -4.414 10.856 1.00 73.19 80 GLU A N 1
ATOM 634 C CA . GLU A 1 80 ? 19.532 -3.187 11.304 1.00 73.19 80 GLU A CA 1
ATOM 635 C C . GLU A 1 80 ? 18.565 -1.986 11.322 1.00 73.19 80 GLU A C 1
ATOM 637 O O . GLU A 1 80 ? 18.513 -1.272 12.327 1.00 73.19 80 GLU A O 1
ATOM 642 N N . GLU A 1 81 ? 17.747 -1.799 10.278 1.00 75.19 81 GLU A N 1
ATOM 643 C CA . GLU A 1 81 ? 16.721 -0.739 10.214 1.00 75.19 81 GLU A CA 1
ATOM 644 C C . GLU A 1 81 ? 15.659 -0.884 11.319 1.00 75.19 81 GLU A C 1
ATOM 646 O O . GLU A 1 81 ? 15.399 0.074 12.043 1.00 75.19 81 GLU A O 1
ATOM 651 N N . ASP A 1 82 ? 15.122 -2.088 11.530 1.00 75.31 82 ASP A N 1
ATOM 652 C CA . ASP A 1 82 ? 14.117 -2.369 12.567 1.00 75.31 82 ASP A CA 1
ATOM 653 C C . ASP A 1 82 ? 14.699 -2.226 13.990 1.00 75.31 82 ASP A C 1
ATOM 655 O O . ASP A 1 82 ? 13.971 -1.952 14.938 1.00 75.31 82 ASP A O 1
ATOM 659 N N . SER A 1 83 ? 16.015 -2.409 14.165 1.00 68.94 83 SER A N 1
ATOM 660 C CA . SER A 1 83 ? 16.693 -2.250 15.465 1.00 68.94 83 SER A CA 1
ATOM 661 C C . SER A 1 83 ? 17.038 -0.803 15.830 1.00 68.94 83 SER A C 1
ATOM 663 O O . SER A 1 83 ? 17.439 -0.531 16.964 1.00 68.94 83 SER A O 1
ATOM 665 N N . THR A 1 84 ? 16.932 0.112 14.865 1.00 65.25 84 THR A N 1
ATOM 666 C CA . THR A 1 84 ? 17.278 1.533 15.020 1.00 65.25 84 THR A CA 1
ATOM 667 C C . THR A 1 84 ? 16.060 2.462 15.016 1.00 65.25 84 THR A C 1
ATOM 669 O O . THR A 1 84 ? 16.234 3.658 15.267 1.00 65.25 84 THR A O 1
ATOM 672 N N . GLY A 1 85 ? 14.855 1.927 14.777 1.00 50.53 85 GLY A N 1
ATOM 673 C CA . GLY A 1 85 ? 13.560 2.611 14.911 1.00 50.53 85 GLY A CA 1
ATOM 674 C C . GLY A 1 85 ? 12.866 2.317 16.235 1.00 50.53 85 GLY A C 1
ATOM 675 O O . GLY A 1 85 ? 12.142 3.222 16.706 1.00 50.53 85 GLY A O 1
#

Sequence (85 aa):
FSPYTVVGQPVEIEERPPEEVLENPPPGIKIRNPAFDATPPEYIDMIVTERGIIPPKSAALVLWEMFRRSPAEVHQLRVEEDSTG

Radius of gyration: 17.72 Å; chains: 1; bounding box: 44×23×40 Å

Foldseek 3Di:
DQLLVLVVDDDDFDWDDQVVVPVDDDPPDDGTRGPDDDDDLVPPQWDQDPVGTDRSVCVSVVSCVVPVDDPVVSVVVVVVVVVVD